Protein AF-B6QDB6-F1 (afdb_monomer_lite)

Foldseek 3Di:
DDDDPPDPDDDPVRVVVCVVPDFDAAVQVVVVVVVQQVVLVHDDDDDDQPLPDPLLVVLLVCLVVQDASGDDDDWADADDADQPPDVCSVVVLVVRCCCVPPVCVVVDDSSNVCRNVTNPPPQDLCNDPPPVSNVSSCRRPPPVPDDDDDACVVNDGPVNPDGSSVDNDPDDDDDD

InterPro domains:
  IPR029063 S-adenosyl-L-methionine-dependent methyltransferase superfamily [G3DSA:3.40.50.150] (45-165)
  IPR051052 Diverse substrate methyltransferase [PTHR44942] (49-127)

Radius of gyration: 19.05 Å; chains: 1; bounding box: 47×42×54 Å

Organism: Talaromyces marneffei (strain ATCC 18224 / CBS 334.59 / QM 7333) (NCBI:txid441960)

pLDDT: mean 83.72, std 13.76, range [36.03, 96.0]

Secondary structure (DSSP, 8-state):
-PPP-TTS---HHHHHHHHHHS----HHHHHHHHHHHHHTT--S-----GGGS-HHHHHHHHHHHS-TT---------S----TTSTTHHHHHHHHHHIIIIISGGG--HHHHHHHTTTTTPPPGGG-S-HHHHHHHHHHS-GGG-------GGG--SSSSS-TTT---TT-----

Structure (mmCIF, N/CA/C/O backbone):
data_AF-B6QDB6-F1
#
_entry.id   AF-B6QDB6-F1
#
loop_
_atom_site.group_PDB
_atom_site.id
_atom_site.type_symbol
_atom_site.label_atom_id
_atom_site.label_alt_id
_atom_site.label_comp_id
_atom_site.label_asym_id
_atom_site.label_entity_id
_atom_site.label_seq_id
_atom_site.pdbx_PDB_ins_code
_atom_site.Cartn_x
_atom_site.Cartn_y
_atom_site.Cartn_z
_atom_site.occupancy
_atom_site.B_iso_or_equiv
_atom_site.auth_seq_id
_atom_site.auth_comp_id
_atom_site.auth_asym_id
_atom_site.auth_atom_id
_atom_site.pdbx_PDB_model_num
ATOM 1 N N . MET A 1 1 ? 27.361 22.317 -2.151 1.00 41.75 1 MET A N 1
ATOM 2 C CA . MET A 1 1 ? 26.605 21.802 -3.313 1.00 41.75 1 MET A CA 1
ATOM 3 C C . MET A 1 1 ? 25.376 22.678 -3.486 1.00 41.75 1 MET A C 1
ATOM 5 O O . MET A 1 1 ? 24.794 23.011 -2.458 1.00 41.75 1 MET A O 1
ATOM 9 N N . PRO A 1 2 ? 25.019 23.121 -4.703 1.00 44.41 2 PRO A N 1
ATOM 10 C CA . PRO A 1 2 ? 23.761 23.833 -4.906 1.00 44.41 2 PRO A CA 1
ATOM 11 C C . PRO A 1 2 ? 22.597 22.900 -4.548 1.00 44.41 2 PRO A C 1
ATOM 13 O O . PRO A 1 2 ? 22.666 21.707 -4.839 1.00 44.41 2 PRO A O 1
ATOM 16 N N . LEU A 1 3 ? 21.565 23.434 -3.892 1.00 47.50 3 LEU A N 1
ATOM 17 C CA . LEU A 1 3 ? 20.307 22.722 -3.685 1.00 47.50 3 LEU A CA 1
ATOM 18 C C . LEU A 1 3 ? 19.697 22.483 -5.073 1.00 47.50 3 LEU A C 1
ATOM 20 O O . LEU A 1 3 ? 19.448 23.447 -5.796 1.00 47.50 3 LEU A O 1
ATOM 24 N N 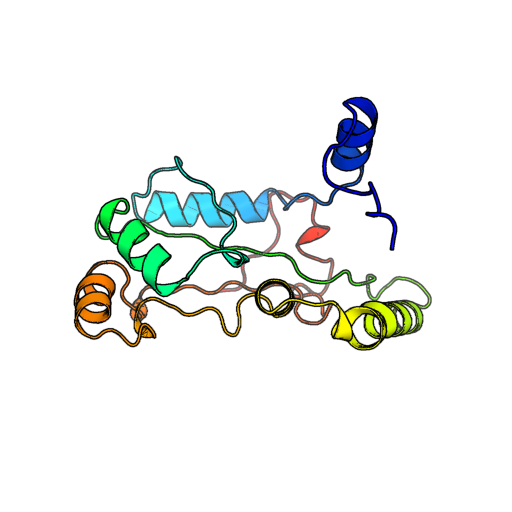. ASP A 1 4 ? 19.513 21.227 -5.463 1.00 48.19 4 ASP A N 1
ATOM 25 C CA . ASP A 1 4 ? 18.754 20.889 -6.662 1.00 48.19 4 ASP A CA 1
ATOM 26 C C . ASP A 1 4 ? 17.305 21.398 -6.466 1.00 48.19 4 ASP A C 1
ATOM 28 O O . ASP A 1 4 ? 16.657 20.997 -5.495 1.00 48.19 4 ASP A O 1
ATOM 32 N N . PRO A 1 5 ? 16.792 22.322 -7.304 1.00 54.12 5 PRO A N 1
ATOM 33 C CA . PRO A 1 5 ? 15.442 22.869 -7.164 1.00 54.12 5 PRO A CA 1
ATOM 34 C C . PRO A 1 5 ? 14.343 21.871 -7.552 1.00 54.12 5 PRO A C 1
ATOM 36 O O . PRO A 1 5 ? 13.155 22.196 -7.469 1.00 54.12 5 PRO A O 1
ATOM 39 N N . THR A 1 6 ? 14.705 20.681 -8.026 1.00 58.25 6 THR A N 1
ATOM 40 C CA . THR A 1 6 ? 13.736 19.744 -8.573 1.00 58.25 6 THR A CA 1
ATOM 41 C C . THR A 1 6 ? 12.883 19.157 -7.439 1.00 58.25 6 THR A C 1
ATOM 43 O O . THR A 1 6 ? 13.397 18.604 -6.473 1.00 58.25 6 THR A O 1
ATOM 46 N N . PHE A 1 7 ? 11.557 19.277 -7.586 1.00 56.75 7 PHE A N 1
ATOM 47 C CA . PHE A 1 7 ? 10.496 18.582 -6.830 1.00 56.75 7 PHE A CA 1
ATOM 48 C C . PHE A 1 7 ? 9.885 19.224 -5.568 1.00 56.75 7 PHE A C 1
ATOM 50 O O . PHE A 1 7 ? 9.096 18.553 -4.908 1.00 56.75 7 PHE A O 1
ATOM 57 N N . THR A 1 8 ? 10.118 20.500 -5.236 1.00 59.81 8 THR A N 1
ATOM 58 C CA . THR A 1 8 ? 9.376 21.125 -4.108 1.00 59.81 8 THR A CA 1
ATOM 59 C C . THR A 1 8 ? 8.047 21.771 -4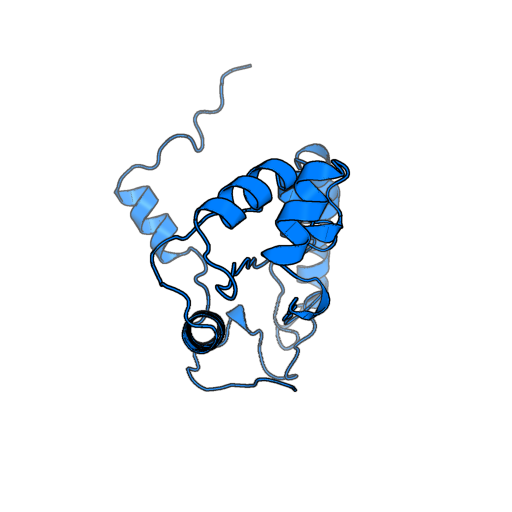.516 1.00 59.81 8 THR A C 1
ATOM 61 O O . THR A 1 8 ? 7.130 21.829 -3.699 1.00 59.81 8 THR A O 1
ATOM 64 N N . ALA A 1 9 ? 7.898 22.205 -5.773 1.00 68.12 9 ALA A N 1
ATOM 65 C CA . ALA A 1 9 ? 6.636 22.717 -6.308 1.00 68.12 9 ALA A CA 1
ATOM 66 C C . ALA A 1 9 ? 6.537 22.511 -7.828 1.00 68.12 9 ALA A C 1
ATOM 68 O O . ALA A 1 9 ? 7.464 22.832 -8.569 1.00 68.12 9 ALA A O 1
ATOM 69 N N . TYR A 1 10 ? 5.394 22.007 -8.296 1.00 72.19 10 TYR A N 1
ATOM 70 C CA . TYR A 1 10 ? 5.048 21.978 -9.717 1.00 72.19 10 TYR A CA 1
ATOM 71 C C . TYR A 1 10 ? 4.340 23.279 -10.114 1.00 72.19 10 TYR A C 1
ATOM 73 O O . TYR A 1 10 ? 3.481 23.768 -9.378 1.00 72.19 10 TYR A O 1
ATOM 81 N N . THR A 1 11 ? 4.628 23.818 -11.303 1.00 85.38 11 THR A N 1
ATOM 82 C CA . THR A 1 11 ? 3.724 24.806 -11.921 1.00 85.38 11 THR A CA 1
ATOM 83 C C . THR A 1 11 ? 2.377 24.145 -12.254 1.00 85.38 11 THR A C 1
ATOM 85 O O . THR A 1 11 ? 2.333 22.923 -12.420 1.00 85.38 11 THR A O 1
ATOM 88 N N . PRO A 1 12 ? 1.271 24.900 -12.416 1.00 86.25 12 PRO A N 1
ATOM 89 C CA . PRO A 1 12 ? -0.024 24.319 -12.785 1.00 86.25 12 PRO A CA 1
ATOM 90 C C . PRO A 1 12 ? 0.040 23.423 -14.031 1.00 86.25 12 PRO A C 1
ATOM 92 O O . PRO A 1 12 ? -0.535 22.338 -14.043 1.00 86.25 12 PRO A O 1
ATOM 95 N N . THR A 1 13 ? 0.807 23.827 -15.049 1.00 86.75 13 THR A N 1
ATOM 96 C CA . THR A 1 13 ? 1.018 23.026 -16.262 1.00 86.75 13 THR A CA 1
ATOM 97 C C . THR A 1 13 ? 1.783 21.738 -15.968 1.00 86.75 13 THR A C 1
ATOM 99 O O . THR A 1 13 ? 1.367 20.675 -16.414 1.00 86.75 13 THR A O 1
ATOM 102 N N . GLN A 1 14 ? 2.867 21.795 -15.185 1.00 85.19 14 GLN A N 1
ATOM 103 C CA . GLN A 1 14 ? 3.625 20.592 -14.824 1.00 85.19 14 GLN A CA 1
ATOM 104 C C . GLN A 1 14 ? 2.792 19.632 -13.968 1.00 85.19 14 GLN A C 1
ATOM 106 O O . GLN A 1 14 ? 2.860 18.423 -14.172 1.00 85.19 14 GLN A O 1
ATOM 111 N N . ALA A 1 15 ? 1.979 20.158 -13.049 1.00 82.81 15 ALA A N 1
ATOM 112 C CA . ALA A 1 15 ? 1.057 19.364 -12.245 1.00 82.81 15 ALA A CA 1
ATOM 113 C C . ALA A 1 15 ? -0.003 18.684 -13.125 1.00 82.81 15 ALA A C 1
ATOM 115 O O . ALA A 1 15 ? -0.303 17.510 -12.921 1.00 82.81 15 ALA A O 1
ATOM 116 N N . GLN A 1 16 ? -0.525 19.387 -14.136 1.00 82.94 16 GLN A N 1
ATOM 117 C CA . GLN A 1 16 ? -1.468 18.819 -15.099 1.00 82.94 16 GLN A CA 1
ATOM 118 C C . GLN A 1 16 ? -0.822 17.718 -15.950 1.00 82.94 16 GLN A C 1
ATOM 120 O O . GLN A 1 16 ? -1.401 16.642 -16.081 1.00 82.94 16 GLN A O 1
ATOM 125 N N . THR A 1 17 ? 0.388 17.943 -16.473 1.00 84.69 17 THR A N 1
ATOM 126 C CA . THR A 1 17 ? 1.151 16.916 -17.204 1.00 84.69 17 THR A CA 1
ATOM 127 C C . THR A 1 17 ? 1.420 15.700 -16.321 1.00 84.69 17 THR A C 1
ATOM 129 O O . THR A 1 17 ? 1.193 14.566 -16.735 1.00 84.69 17 THR A O 1
ATOM 132 N N . TYR A 1 18 ? 1.854 15.920 -15.081 1.00 80.38 18 TYR A N 1
ATOM 133 C CA . TYR A 1 18 ? 2.067 14.846 -14.119 1.00 80.38 18 TYR A CA 1
ATOM 134 C C . TYR A 1 18 ? 0.780 14.051 -13.868 1.00 80.38 18 TYR A C 1
ATOM 136 O O . TYR A 1 18 ? 0.798 12.826 -13.950 1.00 80.38 18 TYR A O 1
ATOM 144 N N . ALA A 1 19 ? -0.347 14.729 -13.635 1.00 81.50 19 ALA A N 1
ATOM 145 C CA . ALA A 1 19 ? -1.638 14.084 -13.406 1.00 81.50 19 ALA A CA 1
ATOM 146 C C . ALA A 1 19 ? -2.111 13.247 -14.608 1.00 81.50 19 ALA A C 1
ATOM 148 O O . ALA A 1 19 ? -2.687 12.184 -14.407 1.00 81.50 19 ALA A O 1
ATOM 149 N N . GLN A 1 20 ? -1.839 13.683 -15.842 1.00 81.81 20 GLN A N 1
ATOM 150 C CA . GLN A 1 20 ? -2.210 12.951 -17.062 1.00 81.81 20 GLN A CA 1
ATOM 151 C C . GLN A 1 20 ? -1.437 11.640 -17.254 1.00 81.81 20 GLN A C 1
ATOM 153 O O . GLN 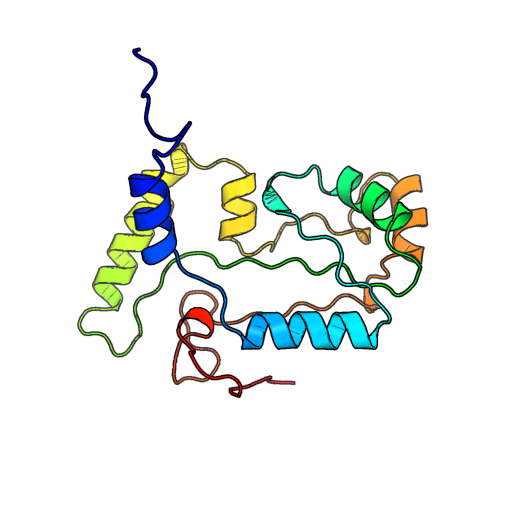A 1 20 ? -1.960 10.707 -17.860 1.00 81.81 20 GLN A O 1
ATOM 158 N N . HIS A 1 21 ? -0.198 11.566 -16.764 1.00 80.75 21 HIS A N 1
ATOM 159 C CA . HIS A 1 21 ? 0.676 10.404 -16.955 1.00 80.75 21 HIS A CA 1
ATOM 160 C C . HIS A 1 21 ? 0.846 9.552 -15.697 1.00 80.75 21 HIS A C 1
ATOM 162 O O . HIS A 1 21 ? 1.420 8.463 -15.762 1.00 80.75 21 HIS A O 1
ATOM 168 N N . ARG A 1 22 ? 0.363 10.028 -14.547 1.00 82.06 22 ARG A N 1
ATOM 169 C CA . ARG A 1 22 ? 0.429 9.278 -13.300 1.00 82.06 22 ARG A CA 1
ATOM 170 C C . ARG A 1 22 ? -0.543 8.106 -13.339 1.00 82.06 22 ARG A C 1
ATOM 172 O O . ARG A 1 22 ? -1.727 8.260 -13.626 1.00 82.06 22 ARG A O 1
ATOM 179 N N . LEU A 1 23 ? -0.028 6.936 -12.976 1.00 80.94 23 LEU A N 1
ATOM 180 C CA . LEU A 1 23 ? -0.849 5.751 -12.776 1.00 80.94 23 LEU A CA 1
ATOM 181 C C . LEU A 1 23 ? -1.927 6.018 -11.727 1.00 80.94 23 LEU A C 1
ATOM 183 O O . LEU A 1 23 ? -1.672 6.627 -10.686 1.00 80.94 23 LEU A O 1
ATOM 187 N N . SER A 1 24 ? -3.125 5.533 -12.017 1.00 83.62 24 SER A N 1
ATOM 188 C CA . SER A 1 24 ? -4.262 5.556 -11.105 1.00 83.62 24 SER A CA 1
ATOM 189 C C . SER A 1 24 ? -4.609 4.128 -10.716 1.00 83.62 24 SER A C 1
ATOM 191 O O . SER A 1 24 ? -4.383 3.200 -11.490 1.00 83.62 24 SER A O 1
ATOM 193 N N . TYR A 1 25 ? -5.159 3.949 -9.519 1.00 87.44 25 TYR A N 1
ATOM 194 C CA . TYR A 1 25 ? -5.690 2.650 -9.127 1.00 87.44 25 TYR A CA 1
ATOM 195 C C . TYR A 1 25 ? -6.959 2.316 -9.929 1.00 87.44 25 TYR A C 1
ATOM 197 O O . TYR A 1 25 ? -7.739 3.228 -10.225 1.00 87.44 25 TYR A O 1
ATOM 205 N N . PRO A 1 26 ? -7.182 1.033 -10.269 1.00 87.75 26 PRO A N 1
ATOM 206 C CA . PRO A 1 26 ? -8.371 0.603 -11.000 1.00 87.75 26 PRO A CA 1
ATOM 207 C C . PRO A 1 26 ? -9.630 0.753 -10.135 1.00 87.75 26 PRO A C 1
ATOM 209 O O . PRO A 1 26 ? -9.567 0.601 -8.913 1.00 87.75 26 PRO A O 1
ATOM 212 N N . PHE A 1 27 ? -10.790 0.975 -10.767 1.00 87.06 27 PHE A N 1
ATOM 213 C CA . PHE A 1 27 ? -12.083 1.085 -10.069 1.00 87.06 27 PHE A CA 1
ATOM 214 C C . PHE A 1 27 ? -12.363 -0.104 -9.155 1.00 87.06 27 PHE A C 1
ATOM 216 O O . PHE A 1 27 ? -12.749 0.082 -8.005 1.00 87.06 27 PHE A O 1
ATOM 223 N N . LYS A 1 28 ? -12.020 -1.310 -9.614 1.00 88.25 28 LYS A N 1
ATOM 224 C CA . LYS A 1 28 ? -12.161 -2.538 -8.837 1.00 88.25 28 LYS A CA 1
ATOM 225 C C . LYS A 1 28 ? -11.444 -2.507 -7.482 1.00 88.25 28 LYS A C 1
ATOM 227 O O . LYS A 1 28 ? -11.937 -3.104 -6.530 1.00 88.25 28 LYS A O 1
ATOM 232 N N . LEU A 1 29 ? -10.306 -1.814 -7.355 1.00 89.69 29 LEU A N 1
ATOM 233 C CA . LEU A 1 29 ? -9.655 -1.651 -6.049 1.00 89.69 29 LEU A CA 1
ATOM 234 C C . LEU A 1 29 ? -10.537 -0.832 -5.106 1.00 89.69 29 LEU A C 1
ATOM 236 O O . LEU A 1 29 ? -10.721 -1.213 -3.950 1.00 89.69 29 LEU A O 1
ATOM 240 N N . TYR A 1 30 ? -11.081 0.280 -5.605 1.00 88.69 30 TYR A N 1
ATOM 241 C CA . TYR A 1 30 ? -11.996 1.103 -4.828 1.00 88.69 30 TYR A CA 1
ATOM 242 C C . TYR A 1 30 ? -13.245 0.310 -4.458 1.00 88.69 30 TYR A C 1
ATOM 244 O O . TYR A 1 30 ? -13.607 0.321 -3.291 1.00 88.69 30 TYR A O 1
ATOM 252 N N . ASP A 1 31 ? -13.839 -0.453 -5.375 1.00 90.31 31 ASP A N 1
ATOM 253 C CA . ASP A 1 31 ? -15.018 -1.271 -5.072 1.00 90.31 31 ASP A CA 1
ATOM 254 C C . ASP A 1 31 ? -14.751 -2.299 -3.972 1.00 90.31 31 ASP A C 1
ATOM 256 O O . ASP A 1 31 ? -15.546 -2.412 -3.041 1.00 90.31 31 ASP A O 1
ATOM 260 N N . ILE A 1 32 ? -13.612 -2.999 -4.020 1.00 90.31 32 ILE A N 1
ATOM 261 C CA . ILE A 1 32 ? -13.203 -3.954 -2.977 1.00 90.31 32 ILE A CA 1
ATOM 262 C C . ILE A 1 32 ? -13.101 -3.254 -1.616 1.00 90.31 32 ILE A C 1
ATOM 264 O O . ILE A 1 32 ? -13.680 -3.722 -0.630 1.00 90.31 32 ILE A O 1
ATOM 268 N N . ILE A 1 33 ? -12.391 -2.121 -1.561 1.00 88.88 33 ILE A N 1
ATOM 269 C CA . ILE A 1 33 ? -12.186 -1.358 -0.323 1.00 88.88 33 ILE A CA 1
ATOM 270 C C . ILE A 1 33 ? -13.520 -0.825 0.197 1.00 88.88 33 ILE A C 1
ATOM 272 O O . ILE A 1 33 ? -13.841 -1.023 1.367 1.00 88.88 33 ILE A O 1
ATOM 276 N N . LEU A 1 34 ? -14.302 -0.170 -0.663 1.00 88.56 34 LEU A N 1
ATOM 277 C CA . LEU A 1 34 ? -15.584 0.432 -0.316 1.00 88.56 34 LEU A CA 1
ATOM 278 C C . LEU A 1 34 ? -16.559 -0.632 0.175 1.00 88.56 34 LEU A C 1
ATOM 280 O O . LEU A 1 34 ? -17.093 -0.479 1.267 1.00 88.56 34 LEU A O 1
ATOM 284 N N . LYS A 1 35 ? -16.731 -1.730 -0.569 1.00 89.56 35 LYS A N 1
ATOM 285 C CA . LYS A 1 35 ? -17.614 -2.844 -0.203 1.00 89.56 35 LYS A CA 1
ATOM 286 C C . LYS A 1 35 ? -17.229 -3.433 1.146 1.00 89.56 35 LYS A C 1
ATOM 288 O O . LYS A 1 35 ? -18.095 -3.584 2.006 1.00 89.56 35 LYS A O 1
ATOM 293 N N . HIS A 1 36 ? -15.949 -3.747 1.353 1.00 87.88 36 HIS A N 1
ATOM 294 C CA . HIS A 1 36 ? -15.488 -4.286 2.631 1.00 87.88 36 HIS A CA 1
ATOM 295 C C . HIS A 1 36 ? -15.738 -3.286 3.769 1.00 87.88 36 HIS A C 1
ATOM 297 O O . HIS A 1 36 ? -16.350 -3.639 4.774 1.00 87.88 36 HIS A O 1
ATOM 303 N N . HIS A 1 37 ? -15.345 -2.026 3.580 1.00 85.12 37 HIS A N 1
ATOM 304 C CA . HIS A 1 37 ? -15.460 -0.971 4.587 1.00 85.12 37 HIS A CA 1
ATOM 305 C C . HIS A 1 37 ? -16.908 -0.629 4.943 1.00 85.12 37 HIS A C 1
ATOM 307 O O . HIS A 1 37 ? -17.217 -0.391 6.107 1.00 85.12 37 HIS A O 1
ATOM 313 N N . THR A 1 38 ? -17.826 -0.614 3.975 1.00 86.94 38 THR A N 1
ATOM 314 C CA . THR A 1 38 ? -19.247 -0.361 4.251 1.00 86.94 38 THR A CA 1
ATOM 315 C C . THR A 1 38 ? -19.930 -1.568 4.884 1.00 86.94 38 THR A C 1
ATOM 317 O O . THR A 1 38 ? -20.789 -1.384 5.743 1.00 86.94 38 THR A O 1
ATOM 320 N N . ASN A 1 39 ? -19.532 -2.795 4.523 1.00 86.19 39 ASN A N 1
ATOM 321 C CA . ASN A 1 39 ? -20.085 -4.019 5.115 1.00 86.19 39 ASN A CA 1
ATOM 322 C C . ASN A 1 39 ? -19.703 -4.185 6.592 1.00 86.19 39 ASN A C 1
ATOM 324 O O . ASN A 1 39 ? -20.447 -4.811 7.344 1.00 86.19 39 ASN A O 1
ATOM 328 N N . THR A 1 40 ? -18.586 -3.595 7.022 1.00 80.81 40 THR A N 1
ATOM 329 C CA . THR A 1 40 ? -18.186 -3.528 8.436 1.00 80.81 40 THR A CA 1
ATOM 330 C C . THR A 1 40 ? -18.779 -2.312 9.169 1.00 80.81 40 THR A C 1
ATOM 332 O O . THR A 1 40 ? -18.608 -2.157 10.373 1.00 80.81 40 THR A O 1
ATOM 335 N N . GLY A 1 41 ? -19.556 -1.459 8.485 1.00 76.69 41 GLY A N 1
ATOM 336 C CA . GLY A 1 41 ? -20.186 -0.269 9.074 1.00 76.69 41 GLY A CA 1
ATOM 337 C C . GLY A 1 41 ? -19.276 0.965 9.129 1.00 76.69 41 GLY A C 1
ATOM 338 O O . GLY A 1 41 ? -19.561 1.924 9.855 1.00 76.69 41 GLY A O 1
ATOM 339 N N . GLY A 1 42 ? -18.179 0.958 8.370 1.00 74.75 42 GLY A N 1
ATOM 340 C CA . GLY A 1 42 ? -17.228 2.054 8.267 1.00 74.75 42 GLY A CA 1
ATOM 341 C C . GLY A 1 42 ? -17.742 3.282 7.515 1.00 74.75 42 GLY A C 1
ATOM 342 O O . GLY A 1 42 ? -18.630 3.219 6.666 1.00 74.75 42 GLY A O 1
ATOM 343 N N . LYS A 1 43 ? -17.155 4.444 7.832 1.00 73.56 43 LYS A N 1
ATOM 344 C CA . LYS A 1 43 ? -17.432 5.733 7.173 1.00 73.56 43 LYS A CA 1
ATOM 345 C C . LYS A 1 43 ? -16.317 6.114 6.200 1.00 73.56 43 LYS A C 1
ATOM 347 O O . LYS A 1 43 ? -15.147 5.903 6.495 1.00 73.56 43 LYS A O 1
ATOM 352 N N . LEU A 1 44 ? -16.674 6.711 5.067 1.00 75.81 44 LEU A N 1
ATOM 353 C CA . LEU A 1 44 ? -15.763 7.034 3.960 1.00 75.81 44 LEU A CA 1
ATOM 354 C C . LEU A 1 44 ? -15.237 8.474 4.041 1.00 75.81 44 LEU A C 1
ATOM 356 O O . LEU A 1 44 ? -15.535 9.299 3.183 1.00 75.81 44 LEU A O 1
ATOM 360 N N . ASN A 1 45 ? -14.531 8.816 5.118 1.00 70.75 45 ASN A N 1
ATOM 361 C CA . ASN A 1 45 ? -14.194 10.210 5.432 1.00 70.75 45 ASN A CA 1
ATOM 362 C C . ASN A 1 45 ? -12.695 10.524 5.526 1.00 70.75 45 ASN A C 1
ATOM 364 O O . ASN A 1 45 ? -12.353 11.702 5.607 1.00 70.75 45 ASN A O 1
ATOM 368 N N . VAL A 1 46 ? -11.807 9.524 5.536 1.00 70.12 46 VAL A N 1
ATOM 369 C CA . VAL A 1 46 ? -10.358 9.743 5.683 1.00 70.12 46 VAL A CA 1
ATOM 370 C C . VAL A 1 46 ? -9.574 8.854 4.721 1.00 70.12 46 VAL A C 1
ATOM 372 O O . VAL A 1 46 ? -9.842 7.661 4.614 1.00 70.12 46 VAL A O 1
ATOM 375 N N . LEU A 1 47 ? -8.580 9.450 4.061 1.00 68.56 47 LEU A N 1
ATOM 376 C CA . LEU A 1 47 ? -7.580 8.783 3.235 1.00 68.56 47 LEU A CA 1
ATOM 377 C C . LEU A 1 47 ? -6.194 9.274 3.665 1.00 68.56 47 LEU A C 1
ATOM 379 O O . LEU A 1 47 ? -6.005 10.478 3.838 1.00 68.56 47 LEU A O 1
ATOM 383 N N . ALA A 1 48 ? -5.235 8.364 3.837 1.00 69.75 48 ALA A N 1
ATOM 384 C CA . ALA A 1 48 ? -3.882 8.703 4.267 1.00 69.75 48 ALA A CA 1
ATOM 385 C C . ALA A 1 48 ? -2.829 7.836 3.570 1.00 69.75 48 ALA A C 1
ATOM 387 O O . ALA A 1 48 ? -3.102 6.699 3.190 1.00 69.75 48 ALA A O 1
ATOM 388 N N . ASP A 1 49 ? -1.617 8.374 3.444 1.00 67.62 49 ASP A N 1
ATOM 389 C CA . ASP A 1 49 ? -0.461 7.652 2.922 1.00 67.62 49 ASP A CA 1
ATOM 390 C C . ASP A 1 49 ? 0.383 7.078 4.073 1.00 67.62 49 ASP A C 1
ATOM 392 O O . ASP A 1 49 ? 1.099 7.803 4.764 1.00 67.62 49 ASP A O 1
ATOM 396 N N . ALA A 1 50 ? 0.269 5.770 4.313 1.00 79.56 50 ALA A N 1
ATOM 397 C CA . ALA A 1 50 ? 0.736 5.154 5.556 1.00 79.56 50 ALA A CA 1
ATOM 398 C C . ALA A 1 50 ? 2.258 5.008 5.676 1.00 79.56 50 ALA A C 1
ATOM 400 O O . ALA A 1 50 ? 2.777 4.945 6.788 1.00 79.56 50 ALA A O 1
ATOM 401 N N . HIS A 1 51 ? 2.997 4.955 4.563 1.00 77.00 51 HIS A N 1
ATOM 402 C CA . HIS A 1 51 ? 4.419 4.588 4.611 1.00 77.00 51 HIS A CA 1
ATOM 403 C C . HIS A 1 51 ? 5.327 5.652 5.237 1.00 77.00 51 HIS A C 1
ATOM 405 O O . HIS A 1 51 ? 6.459 5.342 5.601 1.00 77.00 51 HIS A O 1
ATOM 411 N N . TRP A 1 52 ? 4.825 6.872 5.431 1.00 85.06 52 TRP A N 1
ATOM 412 C CA . TRP A 1 52 ? 5.536 7.956 6.112 1.00 85.06 52 TRP A CA 1
ATOM 413 C C . TRP A 1 52 ? 5.202 8.075 7.601 1.00 85.06 52 TRP A C 1
ATOM 415 O O . TRP A 1 52 ? 5.765 8.925 8.292 1.00 85.06 52 TRP A O 1
ATOM 425 N N . PHE A 1 53 ? 4.282 7.258 8.115 1.00 89.31 53 PHE A N 1
ATOM 426 C CA . PHE A 1 53 ? 3.828 7.365 9.496 1.00 89.31 53 PHE A CA 1
ATOM 427 C C . PHE A 1 53 ? 4.684 6.547 10.464 1.00 89.31 53 PHE A C 1
ATOM 429 O O . PHE A 1 53 ? 5.169 5.458 10.159 1.00 89.31 53 PHE A O 1
ATOM 436 N N . SER A 1 54 ? 4.782 7.042 11.701 1.00 91.38 54 SER A N 1
ATOM 437 C CA . SER A 1 54 ? 5.115 6.193 12.845 1.00 91.38 54 SER A CA 1
ATOM 438 C C . SER A 1 54 ? 3.943 5.243 13.088 1.00 91.38 54 SER A C 1
ATOM 440 O O . SER A 1 54 ? 2.951 5.630 13.706 1.00 91.38 54 SER A O 1
ATOM 442 N N . MET A 1 55 ? 4.037 4.012 12.580 1.00 92.19 55 MET A N 1
ATOM 443 C CA . MET A 1 55 ? 2.932 3.046 12.625 1.00 92.19 55 MET A CA 1
ATOM 444 C C . MET A 1 55 ? 2.383 2.779 14.037 1.00 92.19 55 MET A C 1
ATOM 446 O O . MET A 1 55 ? 1.164 2.817 14.189 1.00 92.19 55 MET A O 1
ATOM 450 N N . PRO A 1 56 ? 3.203 2.596 15.097 1.00 92.75 56 PRO A N 1
ATOM 451 C CA . PRO A 1 56 ? 2.671 2.442 16.454 1.00 92.75 56 PRO A CA 1
ATOM 452 C C . PRO A 1 56 ? 1.799 3.623 16.896 1.00 92.75 56 PRO A C 1
ATOM 454 O O . PRO A 1 56 ? 0.704 3.431 17.419 1.00 92.75 56 PRO A O 1
ATOM 457 N N . SER A 1 57 ? 2.258 4.852 16.645 1.00 91.81 57 SER A N 1
ATOM 458 C CA . SER A 1 57 ? 1.507 6.065 16.982 1.00 91.81 57 SER A CA 1
ATOM 459 C C . SER A 1 57 ? 0.260 6.211 16.112 1.00 91.81 57 SER A C 1
ATOM 461 O O . SER A 1 57 ? -0.800 6.567 16.623 1.00 91.81 57 SER A O 1
ATOM 463 N N . PHE A 1 58 ? 0.369 5.902 14.817 1.00 92.12 58 PHE A N 1
ATOM 464 C CA . PHE A 1 58 ? -0.754 5.909 13.884 1.00 92.12 58 PHE A CA 1
ATOM 465 C C . PHE A 1 58 ? -1.868 4.980 14.353 1.00 92.12 58 PHE A C 1
ATOM 467 O O . PHE A 1 58 ? -3.008 5.421 14.412 1.00 92.12 58 PHE A O 1
ATOM 474 N N . TRP A 1 59 ? -1.559 3.743 14.750 1.00 92.38 59 TRP A N 1
ATOM 475 C CA . TRP A 1 59 ? -2.582 2.803 15.206 1.00 92.38 59 TRP A CA 1
ATOM 476 C C . TRP A 1 59 ? -3.314 3.295 16.452 1.00 92.38 59 TRP A C 1
ATOM 478 O O . TRP A 1 59 ? -4.537 3.192 16.511 1.00 92.38 59 TRP A O 1
ATOM 488 N N . VAL A 1 60 ? -2.596 3.883 17.416 1.00 91.12 60 VAL A N 1
ATOM 489 C CA . VAL A 1 60 ? -3.217 4.473 18.615 1.00 91.12 60 VAL A CA 1
ATOM 490 C C . VAL A 1 60 ? -4.179 5.599 18.232 1.00 91.12 60 VAL A C 1
ATOM 492 O O . VAL A 1 60 ? -5.285 5.663 18.761 1.00 91.12 60 VAL A O 1
ATOM 495 N N . GLN A 1 61 ? -3.792 6.467 17.295 1.00 90.44 61 GLN A N 1
ATOM 496 C CA . GLN A 1 61 ? -4.666 7.539 16.810 1.00 90.44 61 GLN A CA 1
ATOM 497 C C . GLN A 1 61 ? -5.837 6.996 15.980 1.00 90.44 61 GLN A C 1
ATOM 499 O O . GLN A 1 61 ? -6.970 7.447 16.139 1.00 90.44 61 GLN A O 1
ATOM 504 N N . ALA A 1 62 ? -5.597 5.989 15.140 1.00 88.62 62 ALA A N 1
ATOM 505 C CA . ALA A 1 62 ? -6.632 5.327 14.361 1.00 88.62 62 ALA A CA 1
ATOM 506 C C . ALA A 1 62 ? -7.692 4.721 15.289 1.00 88.62 62 ALA A C 1
ATOM 508 O O . ALA A 1 62 ? -8.868 4.994 15.094 1.00 88.62 62 ALA A O 1
ATOM 509 N N . ALA A 1 63 ? -7.295 4.017 16.353 1.00 88.19 63 ALA A N 1
ATOM 510 C CA . ALA A 1 63 ? -8.215 3.438 17.338 1.00 88.19 63 ALA A CA 1
ATOM 511 C C . ALA A 1 63 ? -9.094 4.480 18.061 1.00 88.19 63 ALA A C 1
ATOM 513 O O . ALA A 1 63 ? -10.187 4.157 18.514 1.00 88.19 63 ALA A O 1
ATOM 514 N N . GLN A 1 64 ? -8.656 5.740 18.165 1.00 85.50 64 GLN A N 1
ATOM 515 C CA . GLN A 1 64 ? -9.464 6.812 18.767 1.00 85.50 64 GLN A CA 1
ATOM 516 C C . GLN A 1 64 ? -10.566 7.323 17.831 1.00 85.50 64 GLN A C 1
ATOM 518 O O . GLN A 1 64 ? -11.608 7.794 18.289 1.00 85.50 64 GLN A O 1
ATOM 523 N N . VAL A 1 65 ? -10.334 7.261 16.519 1.00 81.06 65 VAL A N 1
ATOM 524 C CA . VAL A 1 65 ? -11.245 7.793 15.491 1.00 81.06 65 VAL A CA 1
ATOM 525 C C . VAL A 1 65 ? -12.157 6.696 14.938 1.00 81.06 65 VAL A C 1
ATOM 527 O O . VAL A 1 65 ? -13.335 6.925 14.645 1.00 81.06 65 VAL A O 1
ATOM 530 N N . VAL A 1 66 ? -11.603 5.499 14.794 1.00 75.50 66 VAL A N 1
ATOM 531 C CA . VAL A 1 66 ? -12.240 4.305 14.256 1.00 75.50 66 VAL A CA 1
ATOM 532 C C . VAL A 1 66 ? -12.997 3.643 15.404 1.00 75.50 66 VAL A C 1
ATOM 534 O O . VAL A 1 66 ? -12.405 3.117 16.338 1.00 75.50 66 VAL A O 1
ATOM 537 N N . LYS A 1 67 ? -14.332 3.707 15.368 1.00 67.50 67 LYS A N 1
ATOM 538 C CA . LYS A 1 67 ? -15.169 2.967 16.325 1.00 67.50 67 LYS A CA 1
ATOM 539 C C . LYS A 1 67 ? -14.907 1.456 16.194 1.00 67.50 67 LYS A C 1
ATOM 541 O O . LYS A 1 67 ? -14.520 1.022 15.108 1.00 67.50 67 LYS A O 1
ATOM 546 N N . PRO A 1 68 ? -15.193 0.649 17.235 1.00 64.12 68 PRO A N 1
ATOM 547 C CA . PRO A 1 68 ? -15.118 -0.804 17.130 1.00 64.12 68 PRO A CA 1
ATOM 548 C C . PRO A 1 68 ? -15.842 -1.313 15.878 1.00 64.12 68 PRO A C 1
ATOM 550 O O . PRO A 1 68 ? -16.952 -0.861 15.583 1.00 64.12 68 PRO A O 1
ATOM 553 N N . ASN A 1 69 ? -15.206 -2.249 15.172 1.00 63.94 69 ASN A N 1
ATOM 554 C CA . ASN A 1 69 ? -15.655 -2.853 13.911 1.00 63.94 69 ASN A CA 1
ATOM 555 C C . ASN A 1 69 ? -15.564 -1.974 12.653 1.00 63.94 69 ASN A C 1
ATOM 557 O O . ASN A 1 69 ? -16.059 -2.388 11.616 1.00 63.94 69 ASN A O 1
ATOM 561 N N . VAL A 1 70 ? -14.927 -0.802 12.684 1.00 76.69 70 VAL A N 1
ATOM 562 C CA . VAL A 1 70 ? -14.647 -0.043 11.452 1.00 76.69 70 VAL A CA 1
ATOM 563 C C . VAL A 1 70 ? -13.279 -0.435 10.880 1.00 76.69 70 VAL A C 1
ATOM 565 O O . VAL A 1 70 ? -12.317 -0.641 11.617 1.00 76.69 70 VAL A O 1
ATOM 568 N N . THR A 1 71 ? -13.179 -0.532 9.554 1.00 83.94 71 THR A N 1
ATOM 569 C CA . THR A 1 71 ? -11.949 -0.944 8.864 1.00 83.94 71 THR A CA 1
ATOM 570 C C . THR A 1 71 ? -10.963 0.222 8.695 1.00 83.94 71 THR A C 1
ATOM 572 O O . THR A 1 71 ? -11.348 1.359 8.431 1.00 83.94 71 THR A O 1
ATOM 575 N N . VAL A 1 72 ? -9.663 -0.063 8.798 1.00 88.75 72 VAL A N 1
ATOM 576 C CA . VAL A 1 72 ? -8.598 0.777 8.227 1.00 88.75 72 VAL A CA 1
ATOM 577 C C . VAL A 1 72 ? -8.041 0.034 7.020 1.00 88.75 72 VAL A C 1
ATOM 579 O O . VAL A 1 72 ? -7.481 -1.049 7.171 1.00 88.75 72 VAL A O 1
ATOM 582 N N . ALA A 1 73 ? -8.204 0.599 5.825 1.00 89.25 73 ALA A N 1
ATOM 583 C CA . ALA A 1 73 ? -7.664 0.033 4.594 1.00 89.25 73 ALA A CA 1
ATOM 584 C C . ALA A 1 73 ? -6.353 0.735 4.224 1.00 89.25 73 ALA A C 1
ATOM 586 O O . ALA A 1 73 ? -6.316 1.958 4.097 1.00 89.25 73 ALA A O 1
ATOM 587 N N . LEU A 1 74 ? -5.288 -0.045 4.036 1.00 91.19 74 LEU A N 1
ATOM 588 C CA . LEU A 1 74 ? -3.992 0.418 3.544 1.00 91.19 74 LEU A CA 1
ATOM 589 C C . LEU A 1 74 ? -3.700 -0.297 2.226 1.00 91.19 74 LEU A C 1
ATOM 591 O O . LEU A 1 74 ? -3.807 -1.520 2.158 1.00 91.19 74 LEU A O 1
ATOM 595 N N . TRP A 1 75 ? -3.321 0.441 1.186 1.00 91.62 75 TRP A N 1
ATOM 596 C CA . TRP A 1 75 ? -2.984 -0.139 -0.112 1.00 91.62 75 TRP A CA 1
ATOM 597 C C . TRP A 1 75 ? -1.803 0.583 -0.745 1.00 91.62 75 TRP A C 1
ATOM 599 O O . TRP A 1 75 ? -1.563 1.764 -0.505 1.00 91.62 75 TRP A O 1
ATOM 609 N N . THR A 1 76 ? -1.059 -0.153 -1.561 1.00 90.31 76 THR A N 1
ATOM 610 C CA . THR A 1 76 ? 0.044 0.371 -2.361 1.00 90.31 76 THR A CA 1
ATOM 611 C C . THR A 1 76 ? 0.137 -0.420 -3.658 1.00 90.31 76 THR A C 1
ATOM 613 O O . THR A 1 76 ? -0.256 -1.587 -3.715 1.00 90.31 76 THR A O 1
ATOM 616 N N . CYS A 1 77 ? 0.669 0.207 -4.698 1.00 86.94 77 CYS A N 1
ATOM 617 C CA . CYS A 1 77 ? 1.221 -0.492 -5.846 1.00 86.94 77 CYS A CA 1
ATOM 618 C C . CYS A 1 77 ? 2.727 -0.251 -5.871 1.00 86.94 77 CYS A C 1
ATOM 620 O O . CYS A 1 77 ? 3.182 0.889 -5.753 1.00 86.94 77 CYS A O 1
ATOM 622 N N . SER A 1 78 ? 3.502 -1.316 -6.040 1.00 83.75 78 SER A N 1
ATOM 623 C CA . SER A 1 78 ? 4.952 -1.215 -6.096 1.00 83.75 78 SER A CA 1
ATOM 624 C C . SER A 1 78 ? 5.530 -1.847 -7.344 1.00 83.75 78 SER A C 1
ATOM 626 O O . SER A 1 78 ? 5.037 -2.868 -7.832 1.00 83.75 78 SER A O 1
ATOM 628 N N . SER A 1 79 ? 6.615 -1.216 -7.800 1.00 83.50 79 SER A N 1
ATOM 629 C CA . SER A 1 79 ? 7.340 -1.533 -9.025 1.00 83.50 79 SER A CA 1
ATOM 630 C C . SER A 1 79 ? 6.463 -1.458 -10.282 1.00 83.50 79 SER A C 1
ATOM 632 O O . SER A 1 79 ? 5.235 -1.411 -10.237 1.00 83.50 79 SER A O 1
ATOM 634 N N . LEU A 1 80 ? 7.110 -1.405 -11.442 1.00 82.75 80 LEU A N 1
ATOM 635 C CA . LEU A 1 80 ? 6.438 -1.501 -12.733 1.00 82.75 80 LEU A CA 1
ATOM 636 C C . LEU A 1 80 ? 6.937 -2.752 -13.437 1.00 82.75 80 LEU A C 1
ATOM 638 O O . LEU A 1 80 ? 8.141 -3.009 -13.494 1.00 82.75 80 LEU A O 1
ATOM 642 N N . TYR A 1 81 ? 6.006 -3.528 -13.977 1.00 88.44 81 TYR A N 1
ATOM 643 C CA . TYR A 1 81 ? 6.314 -4.757 -14.689 1.00 88.44 81 TYR A CA 1
ATOM 644 C C . TYR A 1 81 ? 5.861 -4.638 -16.138 1.00 88.44 81 TYR A C 1
ATOM 646 O O . TYR A 1 81 ? 4.787 -4.122 -16.438 1.00 88.44 81 TYR A O 1
ATOM 654 N N . CYS A 1 82 ? 6.683 -5.146 -17.052 1.00 90.38 82 CYS A N 1
ATOM 655 C CA . CYS A 1 82 ? 6.251 -5.354 -18.426 1.00 90.38 82 CYS A CA 1
ATOM 656 C C . CYS A 1 82 ? 5.351 -6.583 -18.500 1.00 90.38 82 CYS A C 1
ATOM 658 O O . CYS A 1 82 ? 5.652 -7.608 -17.880 1.00 90.38 82 CYS A O 1
ATOM 660 N N . HIS A 1 83 ? 4.287 -6.483 -19.297 1.00 91.88 83 HIS A N 1
ATOM 661 C CA . HIS A 1 83 ? 3.393 -7.603 -19.542 1.00 91.88 83 HIS A CA 1
ATOM 662 C C . HIS A 1 83 ? 4.179 -8.774 -20.168 1.00 91.88 83 HIS A C 1
ATOM 664 O O . HIS A 1 83 ? 5.006 -8.529 -21.053 1.00 91.88 83 HIS A O 1
ATOM 670 N N . PRO A 1 84 ? 3.965 -10.035 -19.744 1.00 91.19 84 PRO A N 1
ATOM 671 C CA . PRO A 1 84 ? 4.711 -11.183 -20.265 1.00 91.19 84 PRO A CA 1
ATOM 672 C C . PRO A 1 84 ? 4.598 -11.382 -21.782 1.00 91.19 84 PRO A C 1
ATOM 674 O O . PRO A 1 84 ? 5.526 -11.908 -22.390 1.00 91.19 84 PRO A O 1
ATOM 677 N N . SER A 1 85 ? 3.492 -10.946 -22.400 1.00 92.38 85 SER A N 1
ATOM 678 C CA . SER A 1 85 ? 3.309 -11.003 -23.861 1.00 92.38 85 SER A CA 1
ATOM 679 C C . SER A 1 85 ? 4.124 -9.956 -24.633 1.00 92.38 85 SER A C 1
ATOM 681 O O . SER A 1 85 ? 4.244 -10.056 -25.854 1.00 92.38 85 SER A O 1
ATOM 683 N N . THR A 1 86 ? 4.702 -8.958 -23.957 1.00 92.88 86 THR A N 1
ATOM 684 C CA . THR A 1 86 ? 5.527 -7.936 -24.605 1.00 92.88 86 THR A CA 1
ATOM 685 C C . THR A 1 86 ? 6.855 -8.539 -25.056 1.00 92.88 86 THR A C 1
ATOM 687 O O . THR A 1 86 ? 7.610 -9.103 -24.260 1.00 92.88 86 THR A O 1
ATOM 690 N N . SER A 1 87 ? 7.195 -8.366 -26.334 1.00 96.00 87 SER A N 1
ATOM 691 C CA . SER A 1 87 ? 8.501 -8.759 -26.872 1.00 96.00 87 SER A CA 1
ATOM 692 C C . SER A 1 87 ? 9.641 -8.192 -26.019 1.00 96.00 87 SER A C 1
ATOM 694 O O . SER A 1 87 ? 9.662 -7.004 -25.706 1.00 96.00 87 SER A O 1
ATOM 696 N N . ASN A 1 88 ? 10.610 -9.036 -25.657 1.00 95.06 88 ASN A N 1
ATOM 697 C CA . ASN A 1 88 ? 11.740 -8.688 -24.784 1.00 95.06 88 ASN A CA 1
ATOM 698 C C . ASN A 1 88 ? 11.372 -8.283 -23.339 1.00 95.06 88 ASN A C 1
ATOM 700 O O . ASN A 1 88 ? 12.223 -7.717 -22.646 1.00 95.06 88 ASN A O 1
ATOM 704 N N . ALA A 1 89 ? 10.174 -8.612 -22.834 1.00 91.88 89 ALA A N 1
ATOM 705 C CA . ALA A 1 89 ? 9.753 -8.291 -21.462 1.00 91.88 89 ALA A CA 1
ATOM 706 C C . ALA A 1 89 ? 10.783 -8.698 -20.393 1.00 91.88 89 ALA A C 1
ATOM 708 O O . ALA A 1 89 ? 11.034 -7.941 -19.458 1.00 91.88 89 ALA A O 1
ATOM 709 N N . ALA A 1 90 ? 11.430 -9.858 -20.548 1.00 91.12 90 ALA A N 1
ATOM 710 C CA . ALA A 1 90 ? 12.463 -10.322 -19.620 1.00 91.12 90 ALA A CA 1
ATOM 711 C C . ALA A 1 90 ? 13.692 -9.394 -19.579 1.00 91.12 90 ALA A C 1
ATOM 713 O O . ALA A 1 90 ? 14.205 -9.093 -18.501 1.00 91.12 90 ALA A O 1
ATOM 714 N N . ALA A 1 91 ? 14.148 -8.909 -20.738 1.00 93.31 91 ALA A N 1
ATOM 715 C CA . ALA A 1 91 ? 15.290 -8.002 -20.822 1.00 93.31 91 ALA A CA 1
ATOM 716 C C . ALA A 1 91 ? 14.959 -6.630 -20.218 1.00 93.31 91 ALA A C 1
ATOM 718 O O . ALA A 1 91 ? 15.755 -6.090 -19.450 1.00 93.31 91 ALA A O 1
ATOM 719 N N . VAL A 1 92 ? 13.762 -6.103 -20.499 1.00 91.56 92 VAL A N 1
ATOM 720 C CA . VAL A 1 92 ? 13.298 -4.832 -19.920 1.00 91.56 92 VAL A CA 1
ATOM 721 C C . VAL A 1 92 ? 13.136 -4.950 -18.404 1.00 91.56 92 VAL A C 1
ATOM 723 O O . VAL A 1 92 ? 13.650 -4.107 -17.673 1.00 91.56 92 VAL A O 1
ATOM 726 N N . LYS A 1 93 ? 12.513 -6.031 -17.913 1.00 90.12 93 LYS A N 1
ATOM 727 C CA . LYS A 1 93 ? 12.363 -6.305 -16.473 1.00 90.12 93 LYS A CA 1
ATOM 728 C C . LYS A 1 93 ? 13.725 -6.361 -15.773 1.00 90.12 93 LYS A C 1
ATOM 730 O O . LYS A 1 93 ? 13.895 -5.757 -14.718 1.00 90.12 93 LYS A O 1
ATOM 735 N N . LYS A 1 94 ? 14.716 -7.021 -16.383 1.00 91.69 94 LYS A N 1
ATOM 736 C CA . LYS A 1 94 ? 16.089 -7.068 -15.859 1.00 91.69 94 LYS A CA 1
ATOM 737 C C . LYS A 1 94 ? 16.717 -5.674 -15.762 1.00 91.69 94 LYS A C 1
ATOM 739 O O . LYS A 1 94 ? 17.299 -5.353 -14.731 1.00 91.69 94 LYS A O 1
ATOM 744 N N . ALA A 1 95 ? 16.597 -4.854 -16.807 1.00 93.25 95 ALA A N 1
ATOM 745 C CA . ALA A 1 95 ? 17.125 -3.489 -16.797 1.00 93.25 95 ALA A CA 1
ATOM 746 C C . ALA A 1 95 ? 16.441 -2.616 -15.731 1.00 93.25 95 ALA A C 1
ATOM 748 O O . ALA A 1 95 ? 17.113 -1.870 -15.021 1.00 93.25 95 ALA A O 1
ATOM 749 N N . PHE A 1 96 ? 15.122 -2.752 -15.574 1.00 90.56 96 PHE A N 1
ATOM 750 C CA . PHE A 1 96 ? 14.359 -2.003 -14.579 1.00 90.56 96 PHE A CA 1
ATOM 751 C C . PHE A 1 96 ? 14.732 -2.394 -13.145 1.00 90.56 96 PHE A C 1
ATOM 753 O O . PHE A 1 96 ? 14.960 -1.520 -12.317 1.00 90.56 96 PHE A O 1
ATOM 760 N N . PHE A 1 97 ? 14.874 -3.691 -12.852 1.00 91.12 97 PHE A N 1
ATOM 761 C CA . PHE A 1 97 ? 15.318 -4.136 -11.528 1.00 91.12 97 PHE A CA 1
ATOM 762 C C . PHE A 1 97 ? 16.754 -3.732 -11.218 1.00 91.12 97 PHE A C 1
ATOM 764 O O . PHE A 1 97 ? 17.030 -3.397 -10.074 1.00 91.12 97 PHE A O 1
ATOM 771 N N . HIS A 1 98 ? 17.647 -3.713 -12.208 1.00 93.62 98 HIS A N 1
ATOM 772 C CA . HIS A 1 98 ? 18.995 -3.189 -12.004 1.00 93.62 98 HIS A CA 1
ATOM 773 C C . HIS A 1 98 ? 18.960 -1.708 -11.592 1.00 93.62 98 HIS A C 1
ATOM 775 O O . HIS A 1 98 ? 19.634 -1.301 -10.647 1.00 93.62 98 HIS A O 1
ATOM 781 N N . LEU A 1 99 ? 18.115 -0.904 -12.245 1.00 92.12 99 LEU A N 1
ATOM 782 C CA . LEU A 1 99 ? 17.903 0.486 -11.848 1.00 92.12 99 LEU A CA 1
ATOM 783 C C . LEU A 1 99 ? 17.321 0.593 -10.429 1.00 92.12 99 LEU A C 1
ATOM 785 O O . LEU A 1 99 ? 17.905 1.255 -9.577 1.00 92.12 99 LEU A O 1
ATOM 789 N N . GLU A 1 100 ? 16.187 -0.058 -10.175 1.00 90.38 100 GLU A N 1
ATOM 790 C CA . GLU A 1 100 ? 15.434 0.056 -8.920 1.00 90.38 100 GLU A CA 1
ATOM 791 C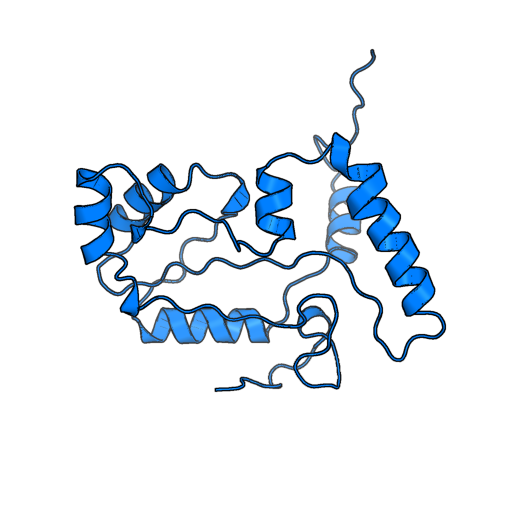 C . GLU A 1 100 ? 16.207 -0.499 -7.714 1.00 90.38 100 GLU A C 1
ATOM 793 O O . GLU A 1 100 ? 16.226 0.125 -6.657 1.00 90.38 100 GLU A O 1
ATOM 798 N N . ARG A 1 101 ? 16.852 -1.661 -7.861 1.00 89.62 101 ARG A N 1
ATOM 799 C CA . ARG A 1 101 ? 17.387 -2.445 -6.736 1.00 89.62 101 ARG A CA 1
ATOM 800 C C . ARG A 1 101 ? 18.894 -2.332 -6.557 1.00 89.62 101 ARG A C 1
ATOM 802 O O . ARG A 1 101 ? 19.365 -2.612 -5.460 1.00 89.62 101 ARG A O 1
ATOM 809 N N . ASP A 1 102 ? 19.628 -1.907 -7.586 1.00 93.75 102 ASP A N 1
ATOM 810 C CA . ASP A 1 102 ? 21.085 -1.781 -7.500 1.00 93.75 102 ASP A CA 1
ATOM 811 C C . ASP A 1 102 ? 21.506 -0.309 -7.557 1.00 93.75 102 ASP A C 1
ATOM 813 O O . ASP A 1 102 ? 22.182 0.180 -6.653 1.00 93.75 102 ASP A O 1
ATOM 817 N N . ILE A 1 103 ? 21.081 0.421 -8.595 1.00 96.00 103 ILE A N 1
ATOM 818 C CA . ILE A 1 103 ? 21.497 1.817 -8.808 1.00 96.00 103 ILE A CA 1
ATOM 819 C C . ILE A 1 103 ? 20.844 2.754 -7.784 1.00 96.00 103 ILE A C 1
ATOM 821 O O . ILE A 1 103 ? 21.519 3.623 -7.232 1.00 96.00 103 ILE A O 1
ATOM 825 N N . LEU A 1 104 ? 19.540 2.600 -7.535 1.00 92.19 104 LEU A N 1
ATOM 826 C CA . LEU A 1 104 ? 18.789 3.488 -6.641 1.00 92.19 104 LEU A CA 1
ATOM 827 C C . LEU A 1 104 ? 18.858 3.079 -5.164 1.00 92.19 104 LEU A C 1
ATOM 829 O O . LEU A 1 104 ? 18.587 3.916 -4.304 1.00 92.19 104 LEU A O 1
ATOM 833 N N . ALA A 1 105 ? 19.271 1.848 -4.853 1.00 92.62 105 ALA A N 1
ATOM 834 C CA . ALA A 1 105 ? 19.302 1.329 -3.484 1.00 92.62 105 ALA A CA 1
ATOM 835 C C . ALA A 1 105 ? 20.043 2.219 -2.463 1.00 92.62 105 ALA A C 1
ATOM 837 O O . ALA A 1 105 ? 19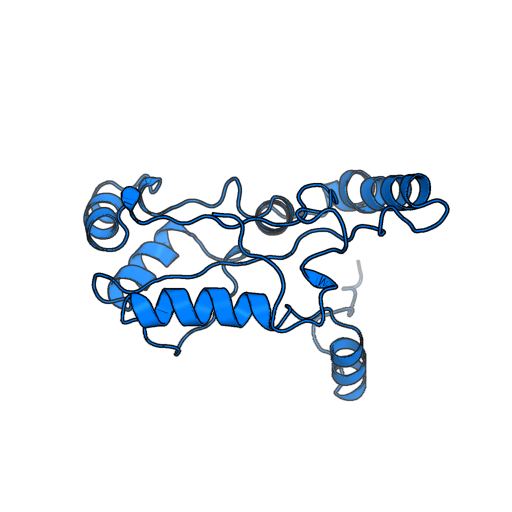.515 2.390 -1.363 1.00 92.62 105 ALA A O 1
ATOM 838 N N . PRO A 1 106 ? 21.196 2.849 -2.777 1.00 95.31 106 PRO A N 1
ATOM 839 C CA . PRO A 1 106 ? 21.877 3.745 -1.836 1.00 95.31 106 PRO A CA 1
ATOM 840 C C . PRO A 1 106 ? 21.082 5.006 -1.462 1.00 95.31 106 PRO A C 1
ATOM 842 O O . PRO A 1 106 ? 21.440 5.684 -0.501 1.00 95.31 106 PRO A O 1
ATOM 845 N N . TYR A 1 107 ? 20.038 5.337 -2.226 1.00 92.94 107 TYR A N 1
ATOM 846 C CA . TYR A 1 107 ? 19.211 6.532 -2.053 1.00 92.94 107 TYR A CA 1
ATOM 847 C C . TYR A 1 107 ? 17.819 6.221 -1.486 1.00 92.94 107 TYR A C 1
ATOM 849 O O . TYR A 1 107 ? 17.042 7.144 -1.236 1.00 92.94 107 TYR A O 1
ATOM 857 N N . GLU A 1 108 ? 17.478 4.946 -1.285 1.00 90.50 108 GLU A N 1
ATOM 858 C CA . GLU A 1 108 ? 16.196 4.557 -0.703 1.00 90.50 108 GLU A CA 1
ATOM 859 C C . GLU A 1 108 ? 16.158 4.840 0.803 1.00 90.50 108 GLU A C 1
ATOM 861 O O . GLU A 1 108 ? 17.074 4.489 1.550 1.00 90.50 108 GLU A O 1
ATOM 866 N N . LEU A 1 109 ? 15.048 5.407 1.275 1.00 91.88 109 LEU A N 1
ATOM 867 C CA . LEU A 1 109 ? 14.744 5.479 2.701 1.00 91.88 109 LEU A CA 1
ATOM 868 C C . LEU A 1 109 ? 13.946 4.235 3.132 1.00 91.88 109 LEU A C 1
ATOM 870 O O . LEU A 1 109 ? 13.251 3.629 2.308 1.00 91.88 109 LEU A O 1
ATOM 874 N N . PRO A 1 110 ? 13.949 3.869 4.428 1.00 90.56 110 PRO A N 1
ATOM 875 C CA . PRO A 1 110 ? 13.147 2.746 4.919 1.00 90.56 110 PRO A CA 1
ATOM 876 C C . PRO A 1 110 ? 11.651 2.808 4.525 1.00 90.56 110 PRO A C 1
ATOM 878 O O . PRO A 1 110 ? 11.116 1.779 4.108 1.00 90.56 110 PRO A O 1
ATOM 881 N N . PRO A 1 111 ? 10.971 3.978 4.535 1.00 88.94 111 PRO A N 1
ATOM 882 C CA . PRO A 1 111 ? 9.619 4.131 3.982 1.00 88.94 111 PRO A CA 1
ATOM 883 C C . PRO A 1 111 ? 9.455 3.688 2.522 1.00 88.94 111 PRO A C 1
ATOM 885 O O . PRO A 1 111 ? 8.452 3.058 2.176 1.00 88.94 111 PRO A O 1
ATOM 888 N N . ASN A 1 112 ? 10.441 3.976 1.661 1.00 90.25 112 ASN A N 1
ATOM 889 C CA . ASN A 1 112 ? 10.414 3.555 0.259 1.00 90.25 112 ASN A CA 1
ATOM 890 C C . ASN A 1 112 ? 10.434 2.031 0.163 1.00 90.25 112 ASN A C 1
ATOM 892 O O . ASN A 1 112 ? 9.658 1.457 -0.596 1.00 90.25 112 ASN A O 1
ATOM 896 N N . GLN A 1 113 ? 11.262 1.376 0.978 1.00 89.56 113 GLN A N 1
ATOM 897 C CA . GLN A 1 113 ? 11.362 -0.083 1.020 1.00 89.56 113 GLN A CA 1
ATOM 898 C C . GLN A 1 113 ? 10.085 -0.731 1.553 1.00 89.56 113 GLN A C 1
ATOM 900 O O . GLN A 1 113 ? 9.650 -1.748 1.020 1.00 89.56 113 GLN A O 1
ATOM 905 N N . ILE A 1 114 ? 9.454 -0.136 2.569 1.00 91.12 114 ILE A N 1
ATOM 906 C CA . ILE A 1 114 ? 8.172 -0.605 3.113 1.00 91.12 114 ILE A CA 1
ATOM 907 C C . ILE A 1 114 ? 7.091 -0.594 2.026 1.00 91.12 114 ILE A C 1
ATOM 909 O O . ILE A 1 114 ? 6.388 -1.590 1.859 1.00 91.12 114 ILE A O 1
ATOM 913 N N . SER A 1 115 ? 6.986 0.492 1.256 1.00 89.31 115 SER A N 1
ATOM 914 C CA . SER A 1 115 ? 6.046 0.565 0.131 1.00 89.31 115 SER A CA 1
ATOM 915 C C . SER A 1 115 ? 6.443 -0.382 -1.010 1.00 89.31 115 SER A C 1
ATOM 917 O O . SER A 1 115 ? 5.605 -1.136 -1.505 1.00 89.31 115 SER A O 1
ATOM 919 N N . ARG A 1 116 ? 7.734 -0.430 -1.380 1.00 89.38 116 ARG A N 1
ATOM 920 C CA . ARG A 1 116 ? 8.261 -1.294 -2.453 1.00 89.38 116 ARG A CA 1
ATOM 921 C C . ARG A 1 116 ? 8.005 -2.774 -2.178 1.00 89.38 116 ARG A C 1
ATOM 923 O O . ARG A 1 116 ? 7.562 -3.502 -3.063 1.00 89.38 116 ARG A O 1
ATOM 930 N N . ASN A 1 117 ? 8.199 -3.190 -0.933 1.00 90.88 117 ASN A N 1
ATOM 931 C CA . ASN A 1 117 ? 7.930 -4.544 -0.457 1.00 90.88 117 ASN A CA 1
ATOM 932 C C . ASN A 1 117 ? 6.471 -4.713 -0.001 1.00 90.88 117 ASN A C 1
ATOM 934 O O . ASN A 1 117 ? 6.184 -5.546 0.851 1.00 90.88 117 ASN A O 1
ATOM 938 N N . ARG A 1 118 ? 5.544 -3.898 -0.526 1.00 92.12 118 ARG A N 1
ATOM 939 C CA . ARG A 1 118 ? 4.090 -4.060 -0.374 1.00 92.12 118 ARG A CA 1
ATOM 940 C C . ARG A 1 118 ? 3.638 -4.208 1.076 1.00 92.12 118 ARG A C 1
ATOM 942 O O . ARG A 1 118 ? 2.753 -5.001 1.373 1.00 92.12 118 ARG A O 1
ATOM 949 N N . TYR A 1 119 ? 4.250 -3.473 1.998 1.00 93.44 119 TYR A N 1
ATOM 950 C CA . TYR A 1 119 ? 3.930 -3.543 3.425 1.00 93.44 119 TYR A CA 1
ATOM 951 C C . TYR A 1 119 ? 4.181 -4.913 4.076 1.00 93.44 119 TYR A C 1
ATOM 953 O O . TYR A 1 119 ? 3.558 -5.214 5.090 1.00 93.44 119 TYR A O 1
ATOM 961 N N . ASP A 1 120 ? 5.086 -5.741 3.540 1.00 93.00 120 ASP A N 1
ATOM 962 C CA . ASP A 1 120 ? 5.450 -7.039 4.142 1.00 93.00 120 ASP A CA 1
ATOM 963 C C . ASP A 1 120 ? 5.946 -6.881 5.596 1.00 93.00 120 ASP A C 1
ATOM 965 O O . ASP A 1 120 ? 5.626 -7.697 6.453 1.00 93.00 120 ASP A O 1
ATOM 969 N N . ASN A 1 121 ? 6.668 -5.791 5.890 1.00 91.38 121 ASN A N 1
ATOM 970 C CA . ASN A 1 121 ? 7.224 -5.493 7.219 1.00 91.38 121 ASN A CA 1
ATOM 971 C C . ASN A 1 121 ? 6.585 -4.260 7.884 1.00 91.38 121 ASN A C 1
ATOM 973 O O . ASN A 1 121 ? 7.196 -3.630 8.749 1.00 91.38 121 ASN A O 1
ATOM 977 N N . LEU A 1 122 ? 5.390 -3.854 7.447 1.00 92.62 122 LEU A N 1
ATOM 978 C CA . LEU A 1 122 ? 4.675 -2.756 8.094 1.00 92.62 122 LEU A CA 1
ATOM 979 C C . LEU A 1 122 ? 4.237 -3.206 9.495 1.00 92.62 122 LEU A C 1
ATOM 981 O O . LEU A 1 122 ? 3.596 -4.241 9.625 1.00 92.62 122 LEU A O 1
ATOM 985 N N . ILE A 1 123 ? 4.564 -2.434 10.535 1.00 93.94 123 ILE A N 1
ATOM 986 C CA . ILE A 1 123 ? 4.179 -2.775 11.914 1.00 93.94 123 ILE A CA 1
ATOM 987 C C . ILE A 1 123 ? 2.652 -2.729 12.032 1.00 93.94 123 ILE A C 1
ATOM 989 O O . ILE A 1 123 ? 2.053 -1.661 11.880 1.00 93.94 123 ILE A O 1
ATOM 993 N N . LEU A 1 124 ? 2.036 -3.872 12.326 1.00 94.94 124 LEU A N 1
ATOM 994 C CA . LEU A 1 124 ? 0.595 -4.032 12.539 1.00 94.94 124 LEU A CA 1
ATOM 995 C C . LEU A 1 124 ? 0.214 -3.839 14.021 1.00 94.94 124 LEU A C 1
ATOM 997 O O . LEU A 1 124 ? 1.088 -3.890 14.892 1.00 94.94 124 LEU A O 1
ATOM 1001 N N . PRO A 1 125 ? -1.076 -3.622 14.345 1.00 94.25 125 PRO A N 1
ATOM 1002 C CA . PRO A 1 125 ? -1.515 -3.278 15.702 1.00 94.25 125 PRO A CA 1
ATOM 1003 C C . PRO A 1 125 ? -1.043 -4.251 16.799 1.00 94.25 125 PRO A C 1
ATOM 1005 O O . PRO A 1 125 ? -0.586 -3.823 17.859 1.00 94.25 125 PRO A O 1
ATOM 1008 N N . TRP A 1 126 ? -1.075 -5.560 16.537 1.00 94.50 126 TRP A N 1
ATOM 1009 C CA . TRP A 1 126 ? -0.648 -6.602 17.485 1.00 94.50 126 TRP A CA 1
ATOM 1010 C C . TRP A 1 126 ? 0.877 -6.769 17.595 1.00 94.50 126 TRP A C 1
ATOM 1012 O O . TRP A 1 126 ? 1.365 -7.437 18.508 1.00 94.50 126 TRP A O 1
ATOM 1022 N N . GLN A 1 127 ? 1.640 -6.129 16.707 1.00 95.00 127 GLN A N 1
ATOM 1023 C CA . GLN A 1 127 ? 3.107 -6.130 16.701 1.00 95.00 127 GLN A CA 1
ATOM 1024 C C . GLN A 1 127 ? 3.699 -4.904 17.417 1.00 95.00 127 GLN A C 1
ATOM 1026 O O . GLN A 1 127 ? 4.919 -4.765 17.502 1.00 95.00 127 GLN A O 1
ATOM 1031 N N . VAL A 1 128 ? 2.862 -3.999 17.936 1.00 95.06 128 VAL A N 1
ATOM 1032 C CA . VAL A 1 128 ? 3.323 -2.848 18.720 1.00 95.06 128 VAL A CA 1
ATOM 1033 C C . VAL A 1 128 ? 3.949 -3.330 20.035 1.00 95.06 128 VAL A C 1
ATOM 1035 O O . VAL A 1 128 ? 3.323 -4.048 20.810 1.00 95.06 128 VAL A O 1
ATOM 1038 N N . ASN A 1 129 ? 5.195 -2.919 20.291 1.00 92.75 129 ASN A N 1
ATOM 1039 C CA . ASN A 1 129 ? 5.962 -3.361 21.463 1.00 92.75 129 ASN A CA 1
ATOM 1040 C C . ASN A 1 129 ? 5.459 -2.774 22.793 1.00 92.75 129 ASN A C 1
ATOM 1042 O O . ASN A 1 129 ? 5.667 -3.375 23.845 1.00 92.75 129 ASN A O 1
ATOM 1046 N N . ASP A 1 130 ? 4.814 -1.606 22.763 1.00 93.62 130 ASP A N 1
ATOM 1047 C CA . ASP A 1 130 ? 4.205 -1.010 23.952 1.00 93.62 130 ASP A CA 1
ATOM 1048 C C . ASP A 1 130 ? 2.997 -1.849 24.398 1.00 93.62 130 ASP A C 1
ATOM 1050 O O . ASP A 1 130 ? 2.012 -1.986 23.670 1.00 93.62 130 ASP A O 1
ATOM 1054 N N . LEU A 1 131 ? 3.080 -2.426 25.600 1.00 89.81 131 LEU A N 1
ATOM 1055 C CA . LEU A 1 131 ? 2.075 -3.357 26.118 1.00 89.81 131 LEU A CA 1
ATOM 1056 C C . LEU A 1 131 ? 0.708 -2.702 26.350 1.00 89.81 131 LEU A C 1
ATOM 1058 O O . LEU A 1 131 ? -0.312 -3.363 26.153 1.00 89.81 131 LEU A O 1
ATOM 1062 N N . ILE A 1 132 ? 0.682 -1.429 26.755 1.00 88.12 132 ILE A N 1
ATOM 1063 C CA . ILE A 1 132 ? -0.562 -0.696 27.019 1.00 88.12 132 ILE A CA 1
ATOM 1064 C C . ILE A 1 132 ? -1.238 -0.376 25.689 1.00 88.12 132 ILE A C 1
ATOM 1066 O O . ILE A 1 132 ? -2.425 -0.660 25.517 1.00 88.12 132 ILE A O 1
ATOM 1070 N N . ALA A 1 133 ? -0.476 0.149 24.726 1.00 90.06 133 ALA A N 1
ATOM 1071 C CA . ALA A 1 133 ? -0.977 0.404 23.383 1.00 90.06 133 ALA A CA 1
ATOM 1072 C C . ALA A 1 133 ? -1.504 -0.889 22.757 1.00 90.06 133 ALA A C 1
ATOM 1074 O O . ALA A 1 133 ? -2.632 -0.920 22.280 1.00 90.06 133 ALA A O 1
ATOM 1075 N N . ARG A 1 134 ? -0.742 -1.985 22.829 1.00 91.19 134 ARG A N 1
ATOM 1076 C CA . ARG A 1 134 ? -1.149 -3.271 22.255 1.00 91.19 134 ARG A CA 1
ATOM 1077 C C . ARG A 1 134 ? -2.447 -3.811 22.858 1.00 91.19 134 ARG A C 1
ATOM 1079 O O . ARG A 1 134 ? -3.250 -4.365 22.117 1.00 91.19 134 ARG A O 1
ATOM 1086 N N . TYR A 1 135 ? -2.674 -3.635 24.162 1.00 87.00 135 TYR A N 1
ATOM 1087 C CA . TYR A 1 135 ? -3.936 -4.025 24.801 1.00 87.00 135 TYR A CA 1
ATOM 1088 C C . TYR A 1 135 ? -5.131 -3.252 24.215 1.00 87.00 135 TYR A C 1
ATOM 1090 O O . TYR A 1 135 ? -6.102 -3.863 23.780 1.00 87.00 135 TYR A O 1
ATOM 1098 N N . ILE A 1 136 ? -5.024 -1.922 24.114 1.00 85.94 136 ILE A N 1
ATOM 1099 C CA . ILE A 1 136 ? -6.071 -1.057 23.530 1.00 85.94 136 ILE A CA 1
ATOM 1100 C C . ILE A 1 136 ? -6.308 -1.405 22.052 1.00 85.94 136 ILE A C 1
ATOM 1102 O O . ILE A 1 136 ? -7.442 -1.466 21.570 1.00 85.94 136 ILE A O 1
ATOM 1106 N N . LEU A 1 137 ? -5.222 -1.648 21.321 1.00 91.50 137 LEU A N 1
ATOM 1107 C CA . LEU A 1 137 ? -5.262 -1.964 19.902 1.00 91.50 137 LEU A CA 1
ATOM 1108 C C . LEU A 1 137 ? -5.858 -3.342 19.619 1.00 91.50 137 LEU A C 1
ATOM 1110 O O . LEU A 1 137 ? -6.517 -3.486 18.598 1.00 91.50 137 LEU A O 1
ATOM 1114 N N . ALA A 1 138 ? -5.685 -4.325 20.503 1.00 88.69 138 ALA A N 1
ATOM 1115 C CA . ALA A 1 138 ? -6.264 -5.655 20.328 1.00 88.69 138 ALA A CA 1
ATOM 1116 C C . ALA A 1 138 ? -7.804 -5.643 20.359 1.00 88.69 138 ALA A C 1
ATOM 1118 O O . ALA A 1 138 ? -8.428 -6.456 19.681 1.00 88.69 138 ALA A O 1
ATOM 1119 N N . GLU A 1 139 ? -8.416 -4.715 21.104 1.00 86.69 139 GLU A N 1
ATOM 1120 C CA . GLU A 1 139 ? -9.874 -4.528 21.111 1.00 86.69 139 GLU A CA 1
ATOM 1121 C C . GLU A 1 139 ? -10.375 -3.838 19.832 1.00 86.69 139 GLU A C 1
ATOM 1123 O O . GLU A 1 139 ? -11.448 -4.165 19.328 1.00 86.69 139 GLU A O 1
ATOM 1128 N N . SER A 1 140 ? -9.600 -2.889 19.298 1.00 87.50 140 SER A N 1
ATOM 1129 C CA . SER A 1 140 ? -9.998 -2.087 18.128 1.00 87.50 140 SER A CA 1
ATOM 1130 C C . SER A 1 140 ? -9.668 -2.763 16.793 1.00 87.50 140 SER A C 1
ATOM 1132 O O . SER A 1 140 ? -10.418 -2.627 15.829 1.00 87.50 140 SER A O 1
ATOM 1134 N N . PHE A 1 141 ? -8.555 -3.497 16.741 1.00 90.94 141 PHE A N 1
ATOM 1135 C CA . PHE A 1 141 ? -8.006 -4.157 15.557 1.00 90.94 141 PHE A CA 1
ATOM 1136 C C . PHE A 1 141 ? -7.545 -5.586 15.896 1.00 90.94 141 PHE A C 1
ATOM 1138 O O . PHE A 1 141 ? -6.341 -5.842 16.030 1.00 90.94 141 PHE A O 1
ATOM 1145 N N . PRO A 1 142 ? -8.481 -6.536 16.048 1.00 90.88 142 PRO A N 1
ATOM 1146 C CA . PRO A 1 142 ? -8.143 -7.925 16.329 1.00 90.88 142 PRO A CA 1
ATOM 1147 C C . PRO A 1 142 ? -7.383 -8.548 15.151 1.00 90.88 142 PRO A C 1
ATOM 1149 O O . PRO A 1 142 ? -7.814 -8.430 14.006 1.00 90.88 142 PRO A O 1
ATOM 1152 N N . GLU A 1 143 ? -6.299 -9.285 15.419 1.00 93.88 143 GLU A N 1
ATOM 1153 C CA . GLU A 1 143 ? -5.502 -9.947 14.366 1.00 93.88 143 GLU A CA 1
ATOM 1154 C C . GLU A 1 143 ? -6.344 -10.897 13.499 1.00 93.88 143 GLU A C 1
ATOM 1156 O O . GLU A 1 143 ? -6.151 -10.977 12.291 1.00 93.88 143 GLU A O 1
ATOM 1161 N N . LYS A 1 144 ? -7.343 -11.560 14.094 1.00 93.38 144 LYS A N 1
ATOM 1162 C CA . LYS A 1 144 ? -8.263 -12.463 13.384 1.00 93.38 144 LYS A CA 1
ATOM 1163 C C . LYS A 1 144 ? -9.102 -11.787 12.290 1.00 93.38 144 LYS A C 1
ATOM 1165 O O . LYS A 1 144 ? -9.612 -12.484 11.421 1.00 93.38 144 LYS A O 1
ATOM 1170 N N . ASP A 1 145 ? -9.277 -10.467 12.366 1.00 90.12 145 ASP A N 1
ATOM 1171 C CA . ASP A 1 145 ? -10.089 -9.689 11.423 1.00 90.12 145 ASP A CA 1
ATOM 1172 C C . ASP A 1 145 ? -9.215 -9.043 10.329 1.00 90.12 145 ASP A C 1
ATOM 1174 O O . ASP A 1 145 ? -9.713 -8.321 9.464 1.00 90.12 145 ASP A O 1
ATOM 1178 N N . PHE A 1 146 ? -7.903 -9.300 10.350 1.00 92.94 146 PHE A N 1
ATOM 1179 C CA . PHE A 1 146 ? -6.976 -8.827 9.333 1.00 92.94 146 PHE A CA 1
ATOM 1180 C C . PHE A 1 146 ? -7.205 -9.524 7.992 1.00 92.94 146 PHE A C 1
ATOM 1182 O O . PHE A 1 146 ? -7.235 -10.750 7.897 1.00 92.94 146 PHE A O 1
ATOM 1189 N N . VAL A 1 147 ? -7.279 -8.721 6.933 1.00 93.12 147 VAL A N 1
ATOM 1190 C CA . VAL A 1 147 ? -7.371 -9.193 5.553 1.00 93.12 147 VAL A CA 1
ATOM 1191 C C . VAL A 1 147 ? -6.220 -8.598 4.754 1.00 93.12 147 VAL A C 1
ATOM 1193 O O . VAL A 1 147 ? -6.017 -7.383 4.751 1.00 93.12 147 VAL A O 1
ATOM 1196 N N . ARG A 1 148 ? -5.484 -9.455 4.041 1.00 94.12 148 ARG A N 1
ATOM 1197 C CA . ARG A 1 148 ? -4.459 -9.054 3.075 1.00 94.12 148 ARG A CA 1
ATOM 1198 C C . ARG A 1 148 ? -4.859 -9.558 1.700 1.00 94.12 148 ARG A C 1
ATOM 1200 O O . ARG A 1 148 ? -4.980 -10.761 1.497 1.00 94.12 148 ARG A O 1
ATOM 1207 N N . LEU A 1 149 ? -5.045 -8.628 0.772 1.00 93.88 149 LEU A N 1
ATOM 1208 C CA . LEU A 1 149 ? -5.291 -8.927 -0.632 1.00 93.88 149 LEU A CA 1
ATOM 1209 C C . LEU A 1 149 ? -4.062 -8.535 -1.439 1.00 93.88 149 LEU A C 1
ATOM 1211 O O . LEU A 1 149 ? -3.442 -7.503 -1.175 1.00 93.88 149 LEU A O 1
ATOM 1215 N N . GLU A 1 150 ? -3.706 -9.366 -2.408 1.00 93.56 150 GLU A N 1
ATOM 1216 C CA . GLU A 1 150 ? -2.501 -9.176 -3.191 1.00 93.56 150 GLU A CA 1
ATOM 1217 C C . GLU A 1 150 ? -2.699 -9.629 -4.631 1.00 93.56 150 GLU A C 1
ATOM 1219 O O . GLU A 1 150 ? -3.263 -10.689 -4.893 1.00 93.56 150 GLU A O 1
ATOM 1224 N N . TRP A 1 151 ? -2.176 -8.821 -5.552 1.00 93.38 151 TRP A N 1
ATOM 1225 C CA . TRP A 1 151 ? -2.198 -9.090 -6.980 1.00 93.38 151 TRP A CA 1
ATOM 1226 C C . TRP A 1 151 ? -0.810 -8.897 -7.575 1.00 93.38 151 TRP A C 1
ATOM 1228 O O . TRP A 1 151 ? -0.034 -8.041 -7.140 1.00 93.38 151 TRP A O 1
ATOM 1238 N N . ASP A 1 152 ? -0.497 -9.695 -8.584 1.00 93.44 152 ASP A N 1
ATOM 1239 C CA . ASP A 1 152 ? 0.656 -9.540 -9.462 1.00 93.44 152 ASP A CA 1
ATOM 1240 C C . ASP A 1 152 ? 2.014 -9.419 -8.762 1.00 93.44 152 ASP A C 1
ATOM 1242 O O . ASP A 1 152 ? 2.863 -8.584 -9.114 1.00 93.44 152 ASP A O 1
ATOM 1246 N N . ARG A 1 153 ? 2.227 -10.210 -7.705 1.00 91.38 153 ARG A N 1
ATOM 1247 C CA . ARG A 1 153 ? 3.515 -10.230 -7.004 1.00 91.38 153 ARG A CA 1
ATOM 1248 C C . ARG A 1 153 ? 4.633 -10.629 -7.961 1.00 91.38 153 ARG A C 1
ATOM 1250 O O . ARG A 1 153 ? 4.484 -11.520 -8.791 1.00 91.38 153 ARG A O 1
ATOM 1257 N N . ASP A 1 154 ? 5.727 -9.871 -7.896 1.00 88.94 154 ASP A N 1
ATOM 1258 C CA . ASP A 1 154 ? 6.909 -10.025 -8.752 1.00 88.94 154 ASP A CA 1
ATOM 1259 C C . ASP A 1 154 ? 6.624 -9.961 -10.271 1.00 88.94 154 ASP A C 1
ATOM 1261 O O . ASP A 1 154 ? 7.435 -10.371 -11.115 1.00 88.94 154 ASP A O 1
ATOM 1265 N N . GLY A 1 155 ? 5.485 -9.366 -10.640 1.00 89.25 155 GLY A N 1
ATOM 1266 C CA . GLY A 1 155 ? 5.044 -9.224 -12.022 1.00 89.25 155 GLY A CA 1
ATOM 1267 C C . GLY A 1 155 ? 4.580 -10.540 -12.639 1.00 89.25 155 GLY A C 1
ATOM 1268 O O . GLY A 1 155 ? 4.818 -10.751 -13.832 1.00 89.25 155 GLY A O 1
ATOM 1269 N N . ILE A 1 156 ? 3.999 -11.425 -11.825 1.00 92.12 156 ILE A N 1
ATOM 1270 C CA . ILE A 1 156 ? 3.352 -12.677 -12.231 1.00 92.12 156 ILE A CA 1
ATOM 1271 C C . ILE A 1 156 ? 1.841 -12.448 -12.228 1.00 92.12 156 ILE A C 1
ATOM 1273 O O . ILE A 1 156 ? 1.287 -12.218 -11.165 1.00 92.12 156 ILE A O 1
ATOM 1277 N N . LEU A 1 157 ? 1.184 -12.522 -13.386 1.00 93.12 157 LEU A N 1
ATOM 1278 C CA . LEU A 1 157 ? -0.250 -12.232 -13.526 1.00 93.12 157 LEU A CA 1
ATOM 1279 C C . LEU A 1 157 ? -1.103 -13.133 -12.622 1.00 93.12 157 LEU A C 1
ATOM 1281 O O . LEU A 1 157 ? -1.088 -14.353 -12.796 1.00 93.12 157 LEU A O 1
ATOM 1285 N N . THR A 1 158 ? -1.879 -12.552 -11.703 1.00 92.69 158 THR A N 1
ATOM 1286 C CA . THR A 1 158 ? -2.736 -13.328 -10.783 1.00 92.69 158 THR A CA 1
ATOM 1287 C C . THR A 1 158 ? -3.838 -14.094 -11.519 1.00 92.69 158 THR A C 1
ATOM 1289 O O . THR A 1 158 ? -4.146 -15.224 -11.152 1.00 92.69 158 THR A O 1
ATOM 1292 N N . ASN A 1 159 ? -4.418 -13.506 -12.568 1.00 90.81 159 ASN A N 1
ATOM 1293 C CA . ASN A 1 159 ? -5.464 -14.133 -13.386 1.00 90.81 159 ASN A CA 1
ATOM 1294 C C . ASN A 1 159 ? -4.927 -14.799 -14.669 1.00 90.81 159 ASN A C 1
ATOM 1296 O O . ASN A 1 159 ? -5.703 -15.392 -15.410 1.00 90.81 159 ASN A O 1
ATOM 1300 N N . GLY A 1 160 ? -3.623 -14.690 -14.949 1.00 91.38 160 GLY A N 1
ATOM 1301 C CA . GLY A 1 160 ? -3.007 -15.182 -16.186 1.00 91.38 160 GLY A CA 1
ATOM 1302 C C . GLY A 1 160 ? -3.280 -14.347 -17.446 1.00 91.38 160 GLY A C 1
ATOM 1303 O O . GLY A 1 160 ? -2.761 -14.703 -18.503 1.00 91.38 160 GLY A O 1
ATOM 1304 N N . GLU A 1 161 ? -4.042 -13.254 -17.351 1.00 90.81 161 GLU A N 1
ATOM 1305 C CA . GLU A 1 161 ? -4.497 -12.465 -18.504 1.00 90.81 161 GLU A CA 1
ATOM 1306 C C . GLU A 1 161 ? -3.891 -11.063 -18.557 1.00 90.81 161 GLU A C 1
ATOM 1308 O O . GLU A 1 161 ? -3.284 -10.722 -19.567 1.00 90.81 161 GLU A O 1
ATOM 1313 N N . ASP A 1 162 ? -4.034 -10.263 -17.495 1.00 91.25 162 ASP A N 1
ATOM 1314 C CA . ASP A 1 162 ? -3.509 -8.892 -17.437 1.00 91.25 162 ASP A CA 1
ATOM 1315 C C . ASP A 1 162 ? -3.231 -8.466 -15.987 1.00 91.25 162 ASP A C 1
ATOM 1317 O O . ASP A 1 162 ? -3.764 -9.045 -15.036 1.00 91.25 162 ASP A O 1
ATOM 1321 N N . PHE A 1 163 ? -2.385 -7.452 -15.808 1.00 91.19 163 PHE A N 1
ATOM 1322 C CA . PHE A 1 163 ? -2.108 -6.884 -14.495 1.00 91.19 163 PHE A CA 1
ATOM 1323 C C . PHE A 1 163 ? -3.362 -6.217 -13.929 1.00 91.19 163 PHE A C 1
ATOM 1325 O O . PHE A 1 163 ? -4.048 -5.449 -14.606 1.00 91.19 163 PHE A O 1
ATOM 1332 N N . PHE A 1 164 ? -3.599 -6.396 -12.636 1.00 90.12 164 PHE A N 1
ATOM 1333 C CA . PHE A 1 164 ? -4.680 -5.764 -11.895 1.00 90.12 164 PHE A CA 1
ATOM 1334 C C . PHE A 1 164 ? -4.674 -4.238 -12.055 1.00 90.12 164 PHE A C 1
ATOM 1336 O O . PHE A 1 164 ? -5.727 -3.646 -12.266 1.00 90.12 164 PHE A O 1
ATOM 1343 N N . LEU A 1 165 ? -3.495 -3.600 -12.036 1.00 87.12 165 LEU A N 1
ATOM 1344 C CA . LEU A 1 165 ? -3.364 -2.154 -12.273 1.00 87.12 165 LEU A CA 1
ATOM 1345 C C . LEU A 1 165 ? -3.654 -1.722 -13.719 1.00 87.12 165 LEU A C 1
ATOM 1347 O O . LEU A 1 165 ? -3.968 -0.554 -13.942 1.00 87.12 165 LEU A O 1
ATOM 1351 N N . ALA A 1 166 ? -3.494 -2.619 -14.692 1.00 80.75 166 ALA A N 1
ATOM 1352 C CA . ALA A 1 166 ? -3.780 -2.343 -16.098 1.00 80.75 166 ALA A CA 1
ATOM 1353 C C . ALA A 1 166 ? -5.259 -2.579 -16.444 1.00 80.75 166 ALA A C 1
ATOM 1355 O O . ALA A 1 166 ? -5.752 -2.010 -17.422 1.00 80.75 166 ALA A O 1
ATOM 1356 N N . SER A 1 167 ? -5.968 -3.360 -15.620 1.00 69.38 167 SER A N 1
ATOM 1357 C CA . SER A 1 167 ? -7.392 -3.633 -15.784 1.00 69.38 167 SER A CA 1
ATOM 1358 C C . SER A 1 167 ? -8.204 -2.339 -15.796 1.00 69.38 167 SER A C 1
ATOM 1360 O O . SER A 1 167 ? -8.232 -1.574 -14.828 1.00 69.38 167 SER A O 1
ATOM 1362 N N . LYS A 1 168 ? -8.901 -2.114 -16.910 1.00 59.94 168 LYS A N 1
ATOM 1363 C CA . LYS A 1 168 ? -9.915 -1.060 -17.050 1.00 59.94 168 LYS A CA 1
ATOM 1364 C C . LYS A 1 168 ? -11.322 -1.560 -16.724 1.00 59.94 168 LYS A C 1
ATOM 1366 O O . LYS A 1 168 ? -12.267 -0.784 -16.825 1.00 59.94 168 LYS A O 1
ATOM 1371 N N . ASP A 1 169 ? -11.455 -2.831 -16.351 1.00 51.12 169 ASP A N 1
ATOM 1372 C CA . ASP A 1 169 ? -12.746 -3.477 -16.165 1.00 51.12 169 ASP A CA 1
ATOM 1373 C C . ASP A 1 169 ? -13.287 -3.266 -14.750 1.00 51.12 169 ASP A C 1
ATOM 1375 O O . ASP A 1 169 ? -12.621 -3.545 -13.750 1.00 51.12 169 ASP A O 1
ATOM 1379 N N . GLU A 1 170 ? -14.559 -2.880 -14.678 1.00 50.06 170 GLU A N 1
ATOM 1380 C CA . GLU A 1 170 ? -15.364 -2.859 -13.451 1.00 50.06 170 GLU A CA 1
ATOM 1381 C C . GLU A 1 170 ? -15.617 -4.281 -12.883 1.00 50.06 170 GLU A C 1
ATOM 1383 O O . GLU A 1 170 ? -16.154 -4.412 -11.791 1.00 50.06 170 GLU A O 1
ATOM 1388 N N . ASN A 1 171 ? -15.221 -5.366 -13.579 1.00 42.88 171 ASN A N 1
ATOM 1389 C CA . ASN A 1 171 ? -15.777 -6.713 -13.346 1.00 42.88 171 ASN A CA 1
ATOM 1390 C C . ASN A 1 171 ? -14.816 -7.923 -13.256 1.00 42.88 171 ASN A C 1
ATOM 1392 O O . ASN A 1 171 ? -15.307 -9.048 -13.248 1.00 42.88 171 ASN A O 1
ATOM 1396 N N . ASN A 1 172 ? -13.489 -7.789 -13.124 1.00 43.62 172 ASN A N 1
ATOM 1397 C CA . ASN A 1 172 ? -12.610 -8.979 -13.202 1.00 43.62 172 ASN A CA 1
ATOM 1398 C C . ASN A 1 172 ? -11.903 -9.387 -11.901 1.00 43.62 172 ASN A C 1
ATOM 1400 O O . ASN A 1 172 ? -10.835 -8.871 -11.577 1.00 43.62 172 ASN A O 1
ATOM 1404 N N . GLY A 1 173 ? -12.481 -10.375 -11.195 1.00 39.56 173 GLY A N 1
ATOM 1405 C CA . GLY A 1 173 ? -11.755 -11.469 -10.519 1.00 39.56 173 GLY A CA 1
ATOM 1406 C C . GLY A 1 173 ? -11.357 -11.274 -9.051 1.00 39.56 173 GLY A C 1
ATOM 1407 O O . GLY A 1 173 ? -10.266 -10.788 -8.761 1.00 39.56 173 GLY A O 1
ATOM 1408 N N . GLU A 1 174 ? -12.222 -11.645 -8.109 1.00 36.69 174 GLU A N 1
ATOM 1409 C CA . GLU A 1 174 ? -11.807 -12.021 -6.747 1.00 36.69 174 GLU A CA 1
ATOM 1410 C C . GLU A 1 174 ? -11.569 -13.540 -6.748 1.00 36.69 174 GLU A C 1
ATOM 1412 O O . GLU A 1 174 ? -12.449 -14.298 -7.152 1.00 36.69 174 GLU A O 1
ATOM 1417 N N . THR A 1 175 ? -10.388 -14.001 -6.337 1.00 38.78 175 THR A N 1
ATOM 1418 C CA . THR A 1 175 ? -10.190 -15.401 -5.940 1.00 38.78 175 THR A CA 1
ATOM 1419 C C . THR A 1 175 ? -10.397 -15.486 -4.433 1.00 38.78 175 THR A C 1
ATOM 1421 O O . THR A 1 175 ? -9.734 -14.755 -3.695 1.00 38.78 175 THR A O 1
ATOM 1424 N N . HIS A 1 176 ? -11.353 -16.325 -4.022 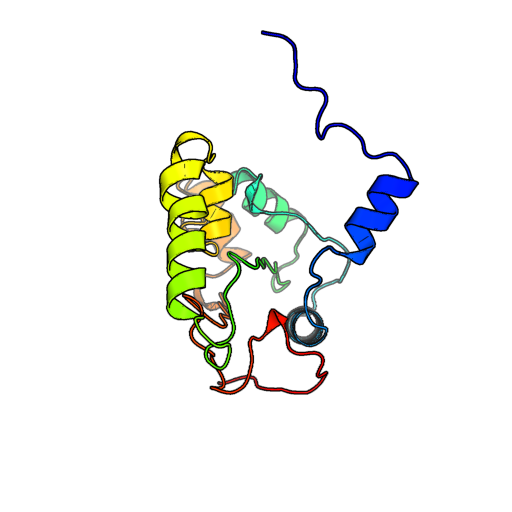1.00 36.03 176 HIS A N 1
ATOM 1425 C CA . HIS A 1 176 ? -11.630 -16.693 -2.630 1.00 36.03 176 HIS A CA 1
ATOM 1426 C C . HIS A 1 176 ? -10.461 -17.430 -1.975 1.00 36.03 176 HIS A C 1
ATOM 1428 O O . HIS A 1 176 ? -9.786 -18.206 -2.691 1.00 36.03 176 HIS A O 1
#

Sequence (176 aa):
MPLDPTFTAYTPTQAQTYAQHRLSYPFKLYDIILKHHTNTGGKLNVLADAHWFSMPSFWVQAAQVVKPNVTVALWTCSSLYCHPSTSNAAAVKKAFFHLERDILAPYELPPNQISRNRYDNLILPWQVNDLIARYILAESFPEKDFVRLEWDRDGILTNGEDFFLASKDENNGETH